Protein AF-A0A453ETU1-F1 (afdb_monomer)

Organism: Aegilops tauschii subsp. strangulata (NCBI:txid200361)

Structure (mmCIF, N/CA/C/O backbone):
data_AF-A0A453ETU1-F1
#
_entry.id   AF-A0A453ETU1-F1
#
loop_
_atom_site.group_PDB
_atom_site.id
_atom_site.type_symb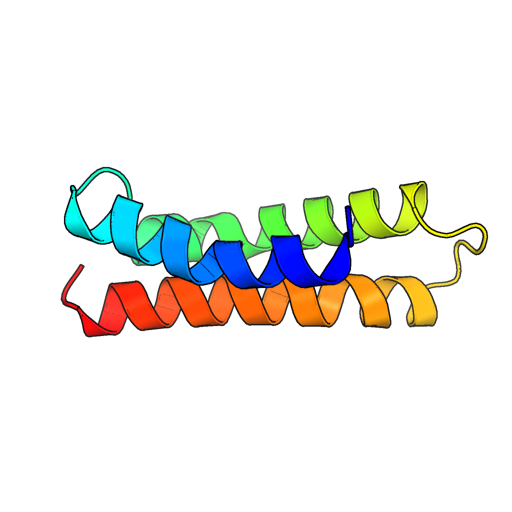ol
_atom_site.label_atom_id
_atom_site.label_alt_id
_atom_site.label_comp_id
_atom_site.label_asym_id
_atom_site.label_entity_id
_atom_site.label_seq_id
_atom_site.pdbx_PDB_ins_code
_atom_site.Cartn_x
_atom_site.Cartn_y
_atom_site.Cartn_z
_atom_site.occupancy
_atom_site.B_iso_or_equiv
_atom_site.auth_seq_id
_atom_site.auth_comp_id
_atom_site.auth_asym_id
_atom_site.auth_atom_id
_atom_site.pdbx_PDB_model_num
ATOM 1 N N . MET A 1 1 ? -5.581 11.435 -20.134 1.00 49.09 1 MET A N 1
ATOM 2 C CA . MET A 1 1 ? -5.809 11.191 -18.692 1.00 49.09 1 MET A CA 1
ATOM 3 C C . MET A 1 1 ? -4.457 10.858 -18.073 1.00 49.09 1 MET A C 1
ATOM 5 O O . MET A 1 1 ? -3.804 9.948 -18.561 1.00 49.09 1 MET A O 1
ATOM 9 N N . ASN A 1 2 ? -3.967 11.659 -17.124 1.00 59.09 2 ASN A N 1
ATOM 10 C CA . ASN A 1 2 ? -2.578 11.582 -16.649 1.00 59.09 2 ASN A CA 1
ATOM 11 C C . ASN A 1 2 ? -2.410 10.416 -15.659 1.00 59.09 2 ASN A C 1
ATOM 13 O O . ASN A 1 2 ? -2.947 10.468 -14.554 1.00 59.09 2 ASN A O 1
ATOM 17 N N . PHE A 1 3 ? -1.660 9.379 -16.041 1.00 63.09 3 PHE A N 1
ATOM 18 C CA . PHE A 1 3 ? -1.461 8.157 -15.245 1.00 63.09 3 PHE A CA 1
ATOM 19 C C . PHE A 1 3 ? -0.957 8.449 -13.818 1.00 63.09 3 PHE A C 1
ATOM 21 O O . PHE A 1 3 ? -1.499 7.925 -12.849 1.00 63.09 3 PHE A O 1
ATOM 28 N N . HIS A 1 4 ? -0.021 9.393 -13.675 1.00 66.44 4 HIS A N 1
ATOM 29 C CA . HIS A 1 4 ? 0.542 9.807 -12.384 1.00 66.44 4 HIS A CA 1
ATOM 30 C C . HIS A 1 4 ? -0.505 10.312 -11.379 1.00 66.44 4 HIS A C 1
ATOM 32 O O . HIS A 1 4 ? -0.416 10.000 -10.197 1.00 66.44 4 HIS A O 1
ATOM 38 N N . ALA A 1 5 ? -1.526 11.045 -11.837 1.00 69.94 5 ALA A N 1
ATOM 39 C CA . ALA A 1 5 ? -2.566 11.592 -10.961 1.00 69.94 5 ALA A CA 1
ATOM 40 C C . ALA A 1 5 ? -3.502 10.504 -10.407 1.00 69.94 5 ALA A C 1
ATOM 42 O O . ALA A 1 5 ? -4.081 10.666 -9.336 1.00 69.94 5 ALA A O 1
ATOM 43 N N . THR A 1 6 ? -3.625 9.381 -11.118 1.00 76.31 6 THR A N 1
ATOM 44 C CA . THR A 1 6 ? -4.503 8.271 -10.722 1.00 76.31 6 THR A CA 1
ATOM 45 C C . THR A 1 6 ? -3.916 7.506 -9.534 1.00 76.31 6 THR A C 1
ATOM 47 O O . THR A 1 6 ? -4.653 7.029 -8.678 1.00 76.31 6 THR A O 1
ATOM 50 N N . LEU A 1 7 ? -2.586 7.455 -9.412 1.00 81.44 7 LEU A N 1
ATOM 51 C CA . LEU A 1 7 ? -1.910 6.735 -8.328 1.00 81.44 7 LEU A CA 1
ATOM 52 C C . LEU A 1 7 ? -2.175 7.361 -6.952 1.00 81.44 7 LEU A C 1
ATOM 54 O O . LEU A 1 7 ? -2.343 6.642 -5.970 1.00 81.44 7 LEU A O 1
ATOM 58 N N . PHE A 1 8 ? -2.315 8.688 -6.882 1.00 87.81 8 PHE A N 1
ATOM 59 C CA . PHE A 1 8 ? -2.661 9.403 -5.646 1.00 87.81 8 PHE A CA 1
ATOM 60 C C . PHE A 1 8 ? -4.063 9.076 -5.111 1.00 87.81 8 PHE A C 1
ATOM 62 O O . PHE A 1 8 ? -4.384 9.445 -3.984 1.00 87.81 8 PHE A O 1
ATOM 69 N N . GLN A 1 9 ? -4.899 8.374 -5.880 1.00 92.00 9 GLN A N 1
ATOM 70 C CA . GLN A 1 9 ? -6.208 7.915 -5.414 1.00 92.00 9 GLN A CA 1
ATOM 71 C C . GLN A 1 9 ? -6.106 6.662 -4.537 1.00 92.00 9 GLN A C 1
ATOM 73 O O . GLN A 1 9 ? -7.024 6.397 -3.766 1.00 92.00 9 GLN A O 1
ATOM 78 N N . VAL A 1 10 ? -4.996 5.913 -4.603 1.00 93.50 10 VAL A N 1
ATOM 79 C CA . VAL A 1 10 ? -4.815 4.659 -3.852 1.00 93.50 10 VAL A CA 1
ATOM 80 C C . VAL A 1 10 ? -5.024 4.852 -2.338 1.00 93.50 10 VAL A C 1
ATOM 82 O O . VAL A 1 10 ? -5.874 4.148 -1.789 1.00 93.50 10 VAL A O 1
ATOM 85 N N . PRO A 1 11 ? -4.395 5.838 -1.660 1.00 95.19 11 PRO A N 1
ATOM 86 C CA . PRO A 1 11 ? -4.629 6.066 -0.232 1.00 95.19 11 PRO A CA 1
ATOM 87 C C . PRO A 1 11 ? -6.079 6.448 0.091 1.00 95.19 11 PRO A C 1
ATOM 89 O O . PRO A 1 11 ? -6.620 6.023 1.109 1.00 95.19 11 PRO A O 1
ATOM 92 N N . VAL A 1 12 ? -6.732 7.221 -0.785 1.00 95.44 12 VAL A N 1
ATOM 93 C CA . VAL A 1 12 ? -8.135 7.626 -0.608 1.00 95.44 12 VAL A CA 1
ATOM 94 C C . VAL A 1 12 ? -9.053 6.408 -0.677 1.00 95.44 12 VAL A C 1
ATOM 96 O O . VAL A 1 12 ? -9.917 6.239 0.177 1.00 95.44 12 VAL A O 1
ATOM 99 N N . ILE A 1 13 ? -8.835 5.519 -1.648 1.00 95.56 13 ILE A N 1
ATOM 100 C CA . ILE A 1 13 ? -9.604 4.278 -1.781 1.00 95.56 13 ILE A CA 1
ATOM 101 C C . ILE A 1 13 ? -9.371 3.372 -0.567 1.00 95.56 13 ILE A C 1
ATOM 103 O O . ILE A 1 13 ? -10.335 2.846 -0.018 1.00 95.56 13 ILE A O 1
ATOM 107 N N . GLN A 1 14 ? -8.126 3.220 -0.106 1.00 96.81 14 GLN A N 1
ATOM 108 C CA . GLN A 1 14 ? -7.817 2.438 1.099 1.00 96.81 14 GLN A CA 1
ATOM 109 C C . GLN A 1 14 ? -8.553 2.978 2.329 1.00 96.81 14 GLN A C 1
ATOM 111 O O . GLN A 1 14 ? -9.166 2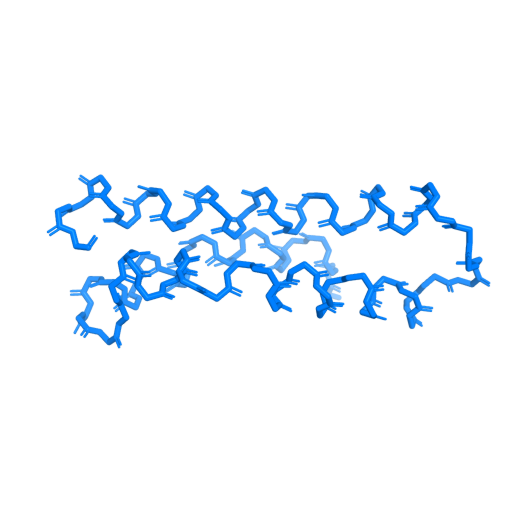.202 3.060 1.00 96.81 14 GLN A O 1
ATOM 116 N N . LEU A 1 15 ? -8.554 4.299 2.523 1.00 96.75 15 LEU A N 1
ATOM 117 C CA . LEU A 1 15 ? -9.298 4.949 3.600 1.00 96.75 15 LEU A CA 1
ATOM 118 C C . LEU A 1 15 ? -10.796 4.682 3.514 1.00 96.75 15 LEU A C 1
ATOM 120 O O . LEU A 1 15 ? -11.394 4.299 4.514 1.00 96.75 15 LEU A O 1
ATOM 124 N N . LEU A 1 16 ? -11.394 4.839 2.332 1.00 97.00 16 LEU A N 1
ATOM 125 C CA . LEU A 1 16 ? -12.818 4.578 2.132 1.00 97.00 16 LEU A CA 1
ATOM 126 C C . LEU A 1 16 ? -13.163 3.119 2.448 1.00 97.00 16 LEU A C 1
ATOM 128 O O . LEU A 1 16 ? -14.098 2.871 3.205 1.00 97.00 16 LEU A O 1
ATOM 132 N N . LEU A 1 17 ? -12.377 2.164 1.937 1.00 97.00 17 LEU A N 1
ATOM 133 C CA . LEU A 1 17 ? -12.551 0.730 2.202 1.00 97.00 17 LEU A CA 1
ATOM 134 C C . LEU A 1 17 ? -12.410 0.392 3.692 1.00 97.00 17 LEU A C 1
ATOM 136 O O . LEU A 1 17 ? -13.201 -0.394 4.217 1.00 97.00 17 LEU A O 1
ATOM 140 N N . GLY A 1 18 ? -11.446 1.014 4.374 1.00 96.75 18 GLY A N 1
ATOM 141 C CA . GLY A 1 18 ? -11.281 0.901 5.820 1.00 96.75 18 GLY A CA 1
ATOM 142 C C . GLY A 1 18 ? -12.488 1.450 6.573 1.00 96.75 18 GLY A C 1
ATOM 143 O O . GLY A 1 18 ? -13.055 0.768 7.425 1.00 96.75 18 GLY A O 1
ATOM 144 N N . GLN A 1 19 ? -12.952 2.649 6.216 1.00 95.25 19 GLN A N 1
ATOM 145 C CA . GLN A 1 19 ? -14.092 3.314 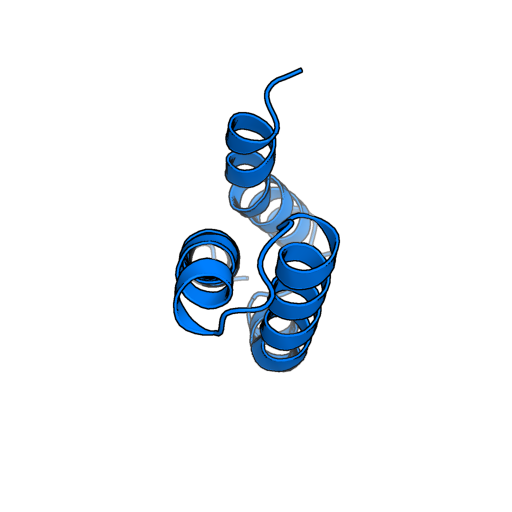6.853 1.00 95.25 19 GLN A CA 1
ATOM 146 C C . GLN A 1 19 ? -15.401 2.529 6.732 1.00 95.25 19 GLN A C 1
ATOM 148 O O . GLN A 1 19 ? -16.181 2.502 7.687 1.00 95.25 19 GLN A O 1
ATOM 153 N N . VAL A 1 20 ? -15.638 1.865 5.597 1.00 96.75 20 VAL A N 1
ATOM 154 C CA . VAL A 1 20 ? -16.814 0.997 5.425 1.00 96.75 20 VAL A CA 1
ATOM 155 C C . VAL A 1 20 ? -16.624 -0.403 6.024 1.00 96.75 20 VAL A C 1
ATOM 157 O O . VAL A 1 20 ? -17.562 -1.192 6.034 1.00 96.75 20 VAL A O 1
ATOM 160 N N . GLY A 1 21 ? -15.435 -0.718 6.552 1.00 94.50 21 GLY A N 1
ATOM 161 C CA . GLY A 1 21 ? -15.128 -2.002 7.185 1.00 94.50 21 GLY A CA 1
ATOM 162 C C . GLY A 1 21 ? -14.926 -3.161 6.208 1.00 94.50 21 GLY A C 1
ATOM 163 O O . GLY A 1 21 ? -14.985 -4.312 6.627 1.00 94.50 21 GLY A O 1
ATOM 164 N N . LEU A 1 22 ? -14.696 -2.878 4.922 1.00 97.00 22 LEU A N 1
ATOM 165 C CA . LEU A 1 22 ? -14.456 -3.916 3.913 1.00 97.00 22 LEU A CA 1
ATOM 166 C C . LEU A 1 22 ? -13.048 -4.510 4.015 1.00 97.00 22 LEU A C 1
ATOM 168 O O . LEU A 1 22 ? -12.859 -5.678 3.682 1.00 97.00 22 LEU A O 1
ATOM 172 N N . VAL A 1 23 ? -12.066 -3.709 4.437 1.00 95.81 23 VAL A N 1
ATOM 173 C CA . VAL A 1 23 ? -10.665 -4.132 4.562 1.00 95.81 23 VAL A CA 1
ATOM 174 C C . VAL A 1 23 ? -10.028 -3.464 5.781 1.00 95.81 23 VAL A C 1
ATOM 176 O O . VAL A 1 23 ? -10.118 -2.246 5.912 1.00 95.81 23 VAL A O 1
ATOM 179 N N . SER A 1 24 ? -9.361 -4.233 6.645 1.00 96.31 24 SER A N 1
ATOM 180 C CA . SER A 1 24 ? -8.603 -3.707 7.793 1.00 96.31 24 SER A CA 1
ATOM 181 C C . SER A 1 24 ? -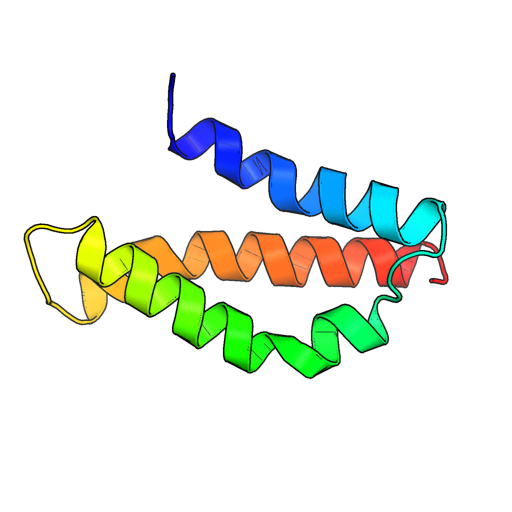7.172 -3.319 7.417 1.00 96.31 24 SER A C 1
ATOM 183 O O . SER A 1 24 ? -6.618 -3.809 6.421 1.00 96.31 24 SER A O 1
ATOM 185 N N . SER A 1 25 ? -6.529 -2.474 8.227 1.00 96.69 25 SER A N 1
ATOM 186 C CA . SER A 1 25 ? -5.118 -2.133 7.995 1.00 96.69 25 SER A CA 1
ATOM 187 C C . SER A 1 25 ? -4.199 -3.357 8.091 1.00 96.69 25 SER A C 1
ATOM 189 O O . SER A 1 25 ? -3.265 -3.488 7.298 1.00 96.69 25 SER A O 1
ATOM 191 N N . GLU A 1 26 ? -4.492 -4.311 8.977 1.00 96.75 26 GLU A N 1
ATOM 192 C CA . GLU A 1 26 ? -3.765 -5.581 9.090 1.00 96.75 26 GLU A CA 1
ATOM 193 C C . GLU A 1 26 ? -3.896 -6.426 7.825 1.00 96.75 26 GLU A C 1
ATOM 195 O O . GLU A 1 26 ? -2.908 -7.015 7.390 1.00 96.75 26 GLU A O 1
ATOM 200 N N . GLN A 1 27 ? -5.081 -6.473 7.207 1.00 96.38 27 GLN A N 1
ATOM 201 C CA . GLN A 1 27 ? -5.275 -7.193 5.947 1.00 96.38 27 GLN A CA 1
ATOM 202 C C . GLN A 1 27 ? -4.445 -6.567 4.829 1.00 96.38 27 GLN A C 1
ATOM 204 O O . GLN A 1 27 ? -3.749 -7.296 4.120 1.00 96.38 27 GLN A O 1
ATOM 209 N N . MET A 1 28 ? -4.453 -5.235 4.711 1.00 96.50 28 MET A N 1
ATOM 210 C CA . MET A 1 28 ? -3.617 -4.526 3.737 1.00 96.50 28 MET A CA 1
ATOM 211 C C . MET A 1 28 ? -2.133 -4.830 3.978 1.00 96.50 28 MET A C 1
ATOM 213 O O . MET A 1 28 ? -1.419 -5.300 3.095 1.00 96.50 28 MET A O 1
ATOM 217 N N . LEU A 1 29 ? -1.661 -4.667 5.212 1.00 96.25 29 LEU A N 1
ATOM 218 C CA . LEU A 1 29 ? -0.270 -4.956 5.532 1.00 96.25 29 LEU A CA 1
ATOM 219 C C . LEU A 1 29 ? 0.060 -6.442 5.319 1.00 96.25 29 LEU A C 1
ATOM 221 O O . LEU A 1 29 ? 1.117 -6.744 4.794 1.00 96.25 29 LEU A O 1
ATOM 225 N N . SER A 1 30 ? -0.830 -7.397 5.582 1.00 96.94 30 SER A N 1
ATOM 226 C CA . SER A 1 30 ? -0.527 -8.825 5.381 1.00 96.94 30 SER A CA 1
ATOM 227 C C . SER A 1 30 ? -0.159 -9.19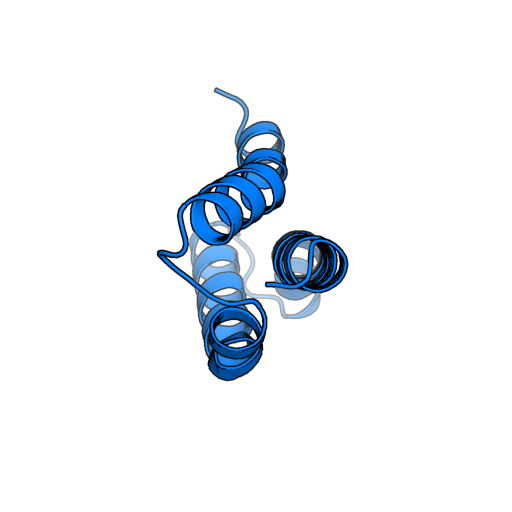6 3.932 1.00 96.94 30 SER A C 1
ATOM 229 O O . SER A 1 30 ? 0.596 -10.148 3.706 1.00 96.94 30 SER A O 1
ATOM 231 N N . ILE A 1 31 ? -0.644 -8.424 2.951 1.00 95.44 31 ILE A N 1
ATOM 232 C CA . ILE A 1 31 ? -0.433 -8.675 1.522 1.00 95.44 31 ILE A CA 1
ATOM 233 C C . ILE A 1 31 ? 0.587 -7.731 0.870 1.00 95.44 31 ILE A C 1
ATOM 235 O O . ILE A 1 31 ? 0.786 -7.822 -0.342 1.00 95.44 31 ILE A O 1
ATOM 239 N N . TRP A 1 32 ? 1.277 -6.869 1.633 1.00 94.94 32 TRP A N 1
ATOM 240 C CA . TRP A 1 32 ? 2.167 -5.830 1.083 1.00 94.94 32 TRP A CA 1
ATOM 241 C C . TRP A 1 32 ? 3.207 -6.387 0.098 1.00 94.94 32 TRP A C 1
ATOM 243 O O . TRP A 1 32 ? 3.458 -5.793 -0.946 1.00 94.94 32 TRP A O 1
ATOM 253 N N . ARG A 1 33 ? 3.752 -7.578 0.375 1.00 94.12 33 ARG A N 1
ATOM 254 C CA . ARG A 1 33 ? 4.716 -8.270 -0.498 1.00 94.12 33 ARG A CA 1
ATOM 255 C C . ARG A 1 33 ? 4.151 -8.629 -1.875 1.00 94.12 33 ARG A C 1
ATOM 257 O O . ARG A 1 33 ? 4.875 -8.573 -2.861 1.00 94.12 33 ARG A O 1
ATOM 264 N N . TYR A 1 34 ? 2.864 -8.968 -1.960 1.00 94.88 34 TYR A N 1
ATOM 265 C CA . TYR A 1 34 ? 2.208 -9.247 -3.239 1.00 94.88 34 TYR A CA 1
ATOM 266 C C . TYR A 1 34 ? 1.990 -7.957 -4.032 1.00 94.88 34 TYR A C 1
ATOM 268 O O . TYR A 1 34 ? 2.128 -7.958 -5.252 1.00 94.88 34 TYR A O 1
ATOM 276 N N . VAL A 1 35 ? 1.734 -6.844 -3.338 1.00 93.38 35 V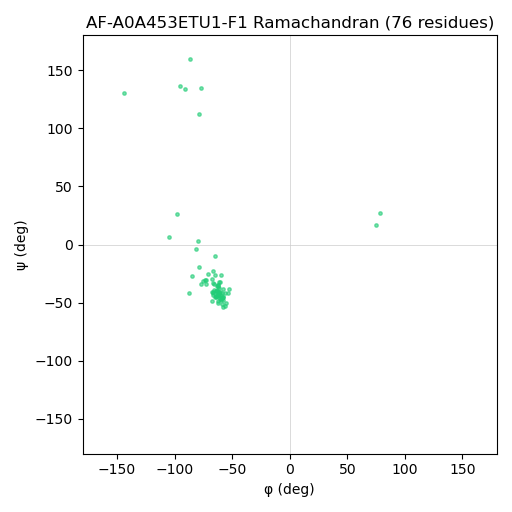AL A N 1
ATOM 277 C CA . VAL A 1 35 ? 1.645 -5.517 -3.958 1.00 93.38 35 VAL A CA 1
ATOM 278 C C . VAL A 1 35 ? 2.998 -5.080 -4.521 1.00 93.38 35 VAL A C 1
ATOM 280 O O . VAL A 1 35 ? 3.030 -4.560 -5.632 1.00 93.38 35 VAL A O 1
ATOM 283 N N . VAL A 1 36 ? 4.115 -5.361 -3.832 1.00 92.38 36 VAL A N 1
ATOM 284 C CA . VAL A 1 36 ? 5.472 -5.137 -4.377 1.00 92.38 36 VAL A CA 1
ATOM 285 C C . VAL A 1 36 ? 5.647 -5.870 -5.703 1.00 92.38 36 VAL A C 1
ATOM 287 O O . VAL A 1 36 ? 6.016 -5.254 -6.700 1.00 92.38 36 VAL A O 1
ATOM 290 N N . VAL A 1 37 ? 5.363 -7.175 -5.727 1.00 93.62 37 VAL A N 1
ATOM 291 C CA . VAL A 1 37 ? 5.526 -7.991 -6.939 1.00 93.62 37 VAL A CA 1
ATOM 292 C C . VAL A 1 37 ? 4.633 -7.465 -8.062 1.00 93.62 37 VAL A C 1
ATOM 294 O O . VAL A 1 37 ? 5.115 -7.260 -9.172 1.00 93.62 37 VAL A O 1
ATOM 297 N N . GLY A 1 38 ? 3.363 -7.171 -7.774 1.00 91.62 38 GLY A N 1
ATOM 298 C CA . GLY A 1 38 ? 2.436 -6.603 -8.755 1.00 91.62 38 GLY A CA 1
ATOM 299 C C . GLY A 1 38 ? 2.895 -5.249 -9.303 1.00 91.62 38 GLY A C 1
ATOM 300 O O . GLY A 1 38 ? 2.816 -5.024 -10.508 1.00 91.62 38 GLY A O 1
ATOM 301 N N . ALA A 1 39 ? 3.430 -4.370 -8.450 1.00 89.50 39 ALA A N 1
ATOM 302 C CA . ALA A 1 39 ? 3.939 -3.062 -8.855 1.00 89.50 39 ALA A CA 1
ATOM 303 C C . ALA A 1 39 ? 5.192 -3.173 -9.735 1.00 89.50 39 ALA A C 1
ATOM 305 O O . ALA A 1 39 ? 5.295 -2.465 -10.733 1.00 89.50 39 ALA A O 1
ATOM 306 N N . VAL A 1 40 ? 6.116 -4.082 -9.410 1.00 89.12 40 VAL A N 1
ATOM 307 C CA . VAL A 1 40 ? 7.314 -4.334 -10.227 1.00 89.12 40 VAL A CA 1
ATOM 308 C C . VAL A 1 40 ? 6.939 -4.951 -11.575 1.00 89.12 40 VAL A C 1
ATOM 310 O O . VAL A 1 40 ? 7.458 -4.524 -12.602 1.00 89.12 40 VAL A O 1
ATOM 313 N N . VAL A 1 41 ? 5.996 -5.898 -11.603 1.00 90.69 41 VAL A N 1
ATOM 314 C CA . VAL A 1 41 ? 5.480 -6.477 -12.855 1.00 90.69 41 VAL A CA 1
ATOM 315 C C . VAL A 1 41 ? 4.791 -5.408 -13.705 1.00 90.69 41 VAL A C 1
ATOM 317 O O . VAL A 1 41 ? 5.056 -5.318 -14.901 1.00 90.69 41 VAL A O 1
ATOM 320 N N . ALA A 1 42 ? 3.958 -4.557 -13.103 1.00 87.31 42 ALA A N 1
ATOM 321 C CA . ALA A 1 42 ? 3.330 -3.443 -13.808 1.00 87.31 42 ALA A CA 1
ATOM 322 C C . ALA A 1 42 ? 4.376 -2.459 -14.356 1.00 87.31 42 ALA A C 1
ATOM 324 O O . ALA A 1 42 ? 4.279 -2.056 -15.512 1.00 87.31 42 ALA A O 1
ATOM 325 N N . ALA A 1 43 ? 5.401 -2.119 -13.567 1.00 86.44 43 ALA A N 1
ATOM 326 C CA . ALA A 1 43 ? 6.506 -1.280 -14.019 1.00 86.44 43 ALA A CA 1
ATOM 327 C C . ALA A 1 43 ? 7.223 -1.909 -15.220 1.00 86.44 43 ALA A C 1
ATOM 3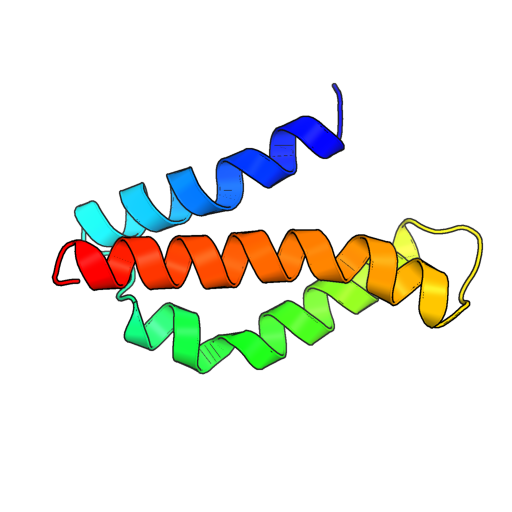29 O O . ALA A 1 43 ? 7.408 -1.226 -16.217 1.00 86.44 43 ALA A O 1
ATOM 330 N N . ALA A 1 44 ? 7.525 -3.210 -15.173 1.00 87.50 44 ALA A N 1
ATOM 331 C CA . ALA A 1 44 ? 8.175 -3.938 -16.262 1.00 87.50 44 ALA A CA 1
ATOM 332 C C . ALA A 1 44 ? 7.372 -3.954 -17.571 1.00 87.50 44 ALA A C 1
ATOM 334 O O . ALA A 1 44 ? 7.961 -3.979 -18.645 1.00 87.50 44 ALA A O 1
ATOM 335 N N . VAL A 1 45 ? 6.038 -3.951 -17.488 1.00 88.44 45 VAL A N 1
ATOM 336 C CA . VAL A 1 45 ? 5.156 -3.871 -18.664 1.00 88.44 45 VAL A CA 1
ATOM 337 C C . VAL A 1 45 ? 5.080 -2.443 -19.212 1.00 88.44 45 VAL A C 1
ATOM 339 O O . VAL A 1 45 ? 4.935 -2.250 -20.417 1.00 88.44 45 VAL A O 1
ATOM 342 N N . LEU A 1 46 ? 5.153 -1.439 -18.335 1.00 84.94 46 LEU A N 1
ATOM 343 C CA . LEU A 1 46 ? 5.017 -0.028 -18.698 1.00 84.94 46 LEU A CA 1
ATOM 344 C C . LEU A 1 46 ? 6.330 0.603 -19.182 1.00 84.94 46 LEU A C 1
ATOM 346 O O . LEU A 1 46 ? 6.285 1.571 -19.943 1.00 84.94 46 LEU A O 1
ATOM 350 N N . THR A 1 47 ? 7.488 0.100 -18.749 1.00 83.06 47 THR A N 1
ATOM 351 C CA . THR A 1 47 ? 8.792 0.633 -19.153 1.00 83.06 47 THR A CA 1
ATOM 352 C C . THR A 1 47 ? 9.341 -0.072 -20.392 1.00 83.06 47 THR A C 1
ATOM 354 O O . THR A 1 47 ? 9.399 -1.298 -20.427 1.00 83.06 47 THR A O 1
ATOM 357 N N . PRO A 1 48 ? 9.847 0.677 -21.392 1.00 80.38 48 PRO A N 1
ATOM 358 C CA . PRO A 1 48 ? 10.592 0.089 -22.506 1.00 80.38 48 PRO A CA 1
ATOM 359 C C . PRO A 1 48 ? 11.913 -0.557 -22.059 1.00 80.38 48 PRO A C 1
ATOM 361 O O . PRO A 1 48 ? 12.416 -1.457 -22.725 1.00 80.38 48 PRO A O 1
ATOM 364 N N . SER A 1 49 ? 12.491 -0.080 -20.950 1.00 74.81 49 SER A N 1
ATOM 365 C CA . SER A 1 49 ? 13.682 -0.651 -20.329 1.00 74.81 49 SER A CA 1
ATOM 366 C C . SER A 1 49 ? 13.299 -1.618 -19.206 1.00 74.81 49 SER A C 1
ATOM 368 O O . SER A 1 49 ? 12.417 -1.348 -18.393 1.00 74.81 49 SER A O 1
ATOM 370 N N . THR A 1 50 ? 13.971 -2.766 -19.145 1.00 77.81 50 THR A N 1
ATOM 371 C CA . THR A 1 50 ?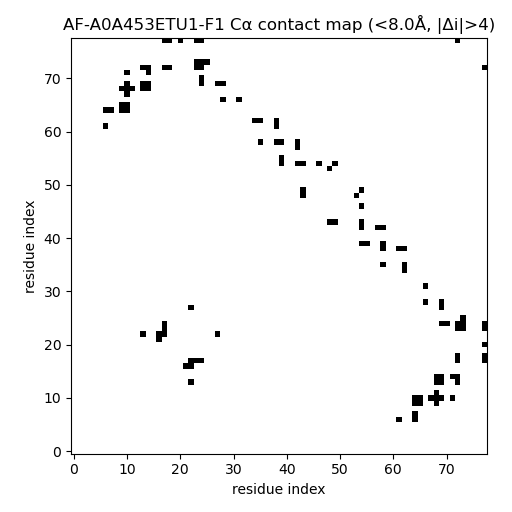 13.807 -3.768 -18.078 1.00 77.81 50 THR A CA 1
ATOM 372 C C . THR A 1 50 ? 14.895 -3.641 -17.011 1.00 77.81 50 THR A C 1
ATOM 374 O O . THR A 1 50 ? 15.278 -4.630 -16.387 1.00 77.81 50 THR A O 1
ATOM 377 N N . ASP A 1 51 ? 15.465 -2.447 -16.842 1.00 88.81 51 ASP A N 1
ATOM 378 C CA . ASP A 1 51 ? 16.522 -2.232 -15.865 1.00 88.81 51 ASP A CA 1
ATOM 379 C C . ASP A 1 51 ? 15.934 -2.135 -14.438 1.00 88.81 51 ASP A C 1
ATOM 381 O O . ASP A 1 51 ? 14.937 -1.436 -14.219 1.00 88.81 51 ASP A O 1
ATOM 385 N N . PRO A 1 52 ? 16.535 -2.815 -13.441 1.00 87.12 52 PRO A N 1
ATOM 386 C CA . PRO A 1 52 ? 15.973 -2.870 -12.091 1.00 87.12 52 PRO A CA 1
ATOM 387 C C . PRO A 1 52 ? 15.837 -1.504 -11.413 1.00 87.12 52 PRO A C 1
ATOM 389 O O . PRO A 1 52 ? 14.921 -1.302 -10.620 1.00 87.12 52 PRO A O 1
ATOM 392 N N . LEU A 1 53 ? 16.732 -0.557 -11.709 1.00 90.19 53 LEU A N 1
ATOM 393 C CA . LEU A 1 53 ? 16.715 0.762 -11.078 1.00 90.19 53 LEU A CA 1
ATOM 394 C C . LEU A 1 53 ? 15.484 1.570 -11.508 1.00 90.19 53 LEU A C 1
ATOM 396 O O . LEU A 1 53 ? 14.765 2.090 -10.655 1.00 90.19 53 LEU A O 1
ATOM 400 N N . THR A 1 54 ? 15.208 1.635 -12.812 1.00 87.75 54 THR A N 1
ATOM 401 C CA . THR A 1 54 ? 14.042 2.344 -13.358 1.00 87.75 54 THR A CA 1
ATOM 402 C C . THR A 1 54 ? 12.741 1.707 -12.887 1.00 87.75 54 THR A C 1
ATOM 404 O O . THR A 1 54 ? 11.811 2.414 -12.497 1.00 87.75 54 THR A O 1
ATOM 407 N N . GLN A 1 55 ? 12.684 0.374 -12.826 1.00 88.69 55 GLN A N 1
ATOM 408 C CA . GLN A 1 55 ? 11.517 -0.332 -12.294 1.00 88.69 55 GLN A CA 1
ATOM 409 C C . GLN A 1 55 ? 11.263 0.004 -10.821 1.00 88.69 55 GLN A C 1
ATOM 411 O O . GLN A 1 55 ? 10.125 0.282 -10.447 1.00 88.69 55 GLN A O 1
ATOM 416 N N . MET A 1 56 ? 12.311 0.048 -9.993 1.00 89.19 56 MET A N 1
ATOM 417 C CA . MET A 1 56 ? 12.191 0.435 -8.583 1.00 89.19 56 MET A CA 1
ATOM 418 C C . MET A 1 56 ? 11.797 1.905 -8.412 1.00 89.19 56 MET A C 1
ATOM 420 O O . MET A 1 56 ? 11.043 2.225 -7.496 1.00 89.19 56 MET A O 1
ATOM 424 N N . LEU A 1 57 ? 12.237 2.799 -9.302 1.00 88.62 57 LEU A N 1
ATOM 425 C CA . LEU A 1 57 ? 11.859 4.214 -9.267 1.00 88.62 57 LEU A CA 1
ATOM 426 C C . LEU A 1 57 ? 10.369 4.437 -9.578 1.0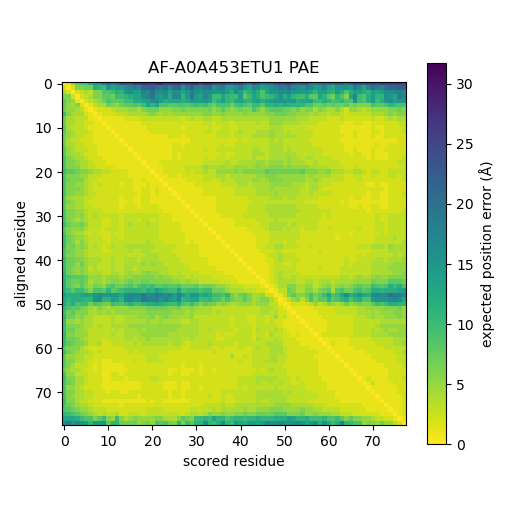0 88.62 57 LEU A C 1
ATOM 428 O O . LEU A 1 57 ? 9.775 5.380 -9.061 1.00 88.62 57 LEU A O 1
ATOM 432 N N . LEU A 1 58 ? 9.753 3.564 -10.380 1.00 85.88 58 LEU A N 1
ATOM 433 C CA . LEU A 1 58 ? 8.315 3.604 -10.671 1.00 85.88 58 LEU A CA 1
ATOM 434 C C . LEU A 1 58 ? 7.477 2.833 -9.646 1.00 85.88 58 LEU A C 1
ATOM 436 O O . LEU A 1 58 ? 6.420 3.305 -9.223 1.00 85.88 58 LEU A O 1
ATOM 440 N N . ALA A 1 59 ? 7.947 1.660 -9.220 1.00 86.94 59 ALA A N 1
ATOM 441 C CA . ALA A 1 59 ? 7.263 0.836 -8.228 1.00 86.94 59 ALA A CA 1
ATOM 442 C C . ALA A 1 59 ? 7.359 1.429 -6.810 1.00 86.94 59 ALA A C 1
ATOM 444 O O . ALA A 1 59 ? 6.436 1.271 -6.014 1.00 86.94 59 ALA A O 1
ATOM 445 N N . GLY A 1 60 ? 8.442 2.141 -6.492 1.00 91.19 60 GLY A N 1
ATOM 446 C CA . GLY A 1 60 ? 8.690 2.744 -5.182 1.00 91.19 60 GLY A CA 1
ATOM 447 C C . GLY A 1 60 ? 7.596 3.722 -4.741 1.00 91.19 60 GLY A C 1
ATOM 448 O O . GLY A 1 60 ? 7.022 3.523 -3.670 1.00 91.19 60 GLY A O 1
ATOM 449 N N . PRO A 1 61 ? 7.238 4.737 -5.551 1.00 90.50 61 PRO A N 1
ATOM 450 C CA . PRO A 1 61 ? 6.138 5.650 -5.246 1.00 90.50 61 PRO A CA 1
ATOM 451 C C . PRO A 1 61 ? 4.794 4.937 -5.069 1.00 90.50 61 PRO A C 1
ATOM 453 O O . PRO A 1 61 ? 4.064 5.238 -4.128 1.00 90.50 61 PRO A O 1
ATOM 456 N N . LEU A 1 62 ? 4.483 3.955 -5.923 1.00 90.31 62 LEU A N 1
ATOM 457 C CA . LEU A 1 62 ? 3.275 3.129 -5.801 1.00 90.31 62 LEU A CA 1
ATOM 458 C C . LEU A 1 62 ? 3.221 2.397 -4.459 1.00 90.31 62 LEU A C 1
ATOM 460 O O . LEU A 1 62 ? 2.198 2.414 -3.773 1.00 90.31 62 LEU A O 1
ATOM 464 N N . LEU A 1 63 ? 4.337 1.785 -4.069 1.00 93.25 63 LEU A N 1
ATOM 465 C CA . LEU A 1 63 ? 4.444 1.078 -2.805 1.00 93.25 63 LEU A CA 1
ATOM 466 C C . LEU A 1 63 ? 4.344 2.031 -1.612 1.00 93.25 63 LEU A C 1
ATOM 468 O O . LEU A 1 63 ? 3.668 1.721 -0.633 1.00 93.25 63 LEU A O 1
ATOM 472 N N . GLY A 1 64 ? 4.975 3.203 -1.705 1.00 95.06 64 GLY A N 1
ATOM 473 C CA . GLY A 1 64 ? 4.892 4.251 -0.693 1.00 95.06 64 GLY A CA 1
ATOM 474 C C . GLY A 1 64 ? 3.457 4.723 -0.474 1.00 95.06 64 GLY A C 1
ATOM 475 O O . GLY A 1 64 ? 3.022 4.838 0.668 1.00 95.06 64 GLY A O 1
ATOM 476 N N . LEU A 1 65 ? 2.694 4.917 -1.553 1.00 95.19 65 LEU A N 1
ATOM 477 C CA . LEU A 1 65 ? 1.275 5.269 -1.478 1.00 95.19 65 LEU A CA 1
ATOM 478 C C . LEU A 1 65 ? 0.446 4.149 -0.842 1.00 95.19 65 LEU A C 1
ATOM 480 O O . LEU A 1 65 ? -0.365 4.429 0.037 1.00 95.19 65 LEU A O 1
ATOM 484 N N . TYR A 1 66 ? 0.685 2.892 -1.223 1.00 96.06 66 TYR A N 1
ATOM 485 C CA . TYR A 1 66 ? -0.014 1.746 -0.642 1.00 96.06 66 TYR A CA 1
ATOM 486 C C . TYR A 1 66 ? 0.247 1.592 0.862 1.00 96.06 66 TYR A C 1
ATOM 488 O O . TYR A 1 66 ? -0.687 1.457 1.656 1.00 96.06 66 TYR A O 1
ATOM 496 N N . LEU A 1 67 ? 1.520 1.616 1.265 1.00 96.56 67 LEU A N 1
ATOM 497 C CA . LEU A 1 67 ? 1.911 1.493 2.667 1.00 96.56 67 LEU A CA 1
ATOM 498 C C . LEU A 1 67 ? 1.436 2.705 3.467 1.00 96.56 67 LEU A C 1
ATOM 500 O O . LEU A 1 67 ? 0.881 2.535 4.547 1.00 96.56 67 LEU A O 1
ATOM 504 N N . GLY A 1 68 ? 1.591 3.912 2.920 1.00 96.81 68 GLY A N 1
ATOM 505 C CA . GLY A 1 68 ? 1.093 5.145 3.521 1.00 96.81 68 GLY A CA 1
ATOM 506 C C . GLY A 1 68 ? -0.416 5.098 3.752 1.00 96.81 68 GLY A C 1
ATOM 507 O O . GLY A 1 68 ? -0.864 5.348 4.866 1.00 96.81 68 GLY A O 1
ATOM 508 N N . GLY A 1 69 ? -1.197 4.688 2.751 1.00 96.69 69 GLY A N 1
ATOM 509 C CA . GLY A 1 69 ? -2.645 4.523 2.880 1.00 96.69 69 GLY A CA 1
ATOM 510 C C . GLY A 1 69 ? -3.037 3.465 3.914 1.00 96.69 69 GLY A C 1
ATOM 511 O O . GLY A 1 69 ? -3.914 3.717 4.737 1.00 96.69 69 GLY A O 1
ATOM 512 N N . ALA A 1 70 ? -2.348 2.320 3.949 1.00 96.88 70 ALA A N 1
ATOM 513 C CA . ALA A 1 70 ? -2.587 1.283 4.958 1.00 96.88 70 ALA A CA 1
ATOM 514 C C . ALA A 1 70 ? -2.295 1.791 6.382 1.00 96.88 70 ALA A C 1
ATOM 516 O O . ALA A 1 70 ? -3.065 1.537 7.309 1.00 96.88 70 ALA A O 1
ATOM 517 N N . TRP A 1 71 ? -1.222 2.568 6.555 1.00 96.88 71 TRP A N 1
ATOM 518 C CA . TRP A 1 71 ? -0.923 3.251 7.813 1.00 96.88 71 TRP A CA 1
ATOM 519 C C . TRP A 1 71 ? -1.978 4.298 8.173 1.00 96.88 71 TRP A C 1
ATOM 521 O O . TRP A 1 71 ? -2.372 4.379 9.331 1.00 96.88 71 TRP A O 1
ATOM 531 N N . MET A 1 72 ? -2.486 5.067 7.208 1.00 96.81 72 MET A N 1
ATOM 532 C CA . MET A 1 72 ? -3.572 6.016 7.466 1.00 96.81 72 MET A CA 1
ATOM 533 C C . MET A 1 72 ? -4.840 5.302 7.947 1.00 96.81 72 MET A C 1
ATOM 535 O O . MET A 1 72 ? -5.444 5.754 8.914 1.00 96.81 72 MET A O 1
ATOM 539 N N . VAL A 1 73 ? -5.208 4.163 7.346 1.00 97.06 73 VAL A N 1
ATOM 540 C CA . VAL A 1 73 ? -6.322 3.324 7.831 1.00 97.06 73 VAL A CA 1
ATOM 541 C C . VAL A 1 73 ? -6.074 2.884 9.275 1.00 97.06 73 VAL A C 1
ATOM 543 O O . VAL A 1 73 ? -6.949 3.067 10.122 1.00 97.06 73 VAL A O 1
ATOM 546 N N . ARG A 1 74 ? -4.851 2.439 9.590 1.00 95.50 74 ARG A N 1
ATOM 547 C CA . ARG A 1 74 ? -4.456 2.062 10.955 1.00 95.50 74 ARG A CA 1
ATOM 548 C C . ARG A 1 74 ? -4.659 3.195 11.961 1.00 95.50 74 ARG A C 1
ATOM 550 O O . ARG A 1 74 ? -5.148 2.966 13.065 1.00 95.50 74 ARG A O 1
ATOM 557 N N . LEU A 1 75 ? -4.319 4.427 11.579 1.00 94.88 75 LEU A N 1
ATOM 558 C CA . LEU A 1 75 ? -4.504 5.614 12.422 1.00 94.88 75 LEU A CA 1
ATOM 559 C C . LEU A 1 75 ? -5.982 5.947 12.674 1.00 94.88 75 LEU A C 1
ATOM 561 O O . LEU A 1 75 ? -6.293 6.578 13.679 1.00 94.88 75 LEU A O 1
ATOM 565 N N . THR A 1 76 ? -6.899 5.498 11.812 1.00 92.75 76 THR A N 1
ATOM 566 C CA . THR A 1 76 ? -8.349 5.636 12.043 1.00 92.75 76 THR A CA 1
ATOM 567 C C . THR A 1 76 ? -8.923 4.593 13.010 1.00 92.75 76 THR A C 1
ATOM 569 O O . THR A 1 76 ? -10.129 4.589 13.247 1.00 92.75 76 THR A O 1
ATOM 572 N N . GLY A 1 77 ? -8.079 3.727 13.587 1.00 84.81 77 GLY A N 1
ATOM 573 C CA . GLY A 1 77 ? -8.493 2.665 14.506 1.00 84.81 77 GLY A CA 1
ATOM 574 C C . GLY A 1 77 ? -9.097 1.449 13.801 1.00 84.81 77 GLY A C 1
ATOM 575 O O . GLY A 1 77 ? -9.944 0.775 14.387 1.00 84.81 77 GLY A O 1
ATOM 576 N N . ARG A 1 78 ? -8.709 1.206 12.542 1.00 75.19 78 ARG A N 1
ATOM 577 C CA . ARG A 1 78 ? -9.236 0.139 11.677 1.00 75.19 78 ARG A CA 1
ATOM 578 C C . ARG A 1 78 ? -8.129 -0.662 10.997 1.00 75.19 78 ARG A C 1
ATOM 580 O O . ARG A 1 78 ? -6.958 -0.220 10.992 1.00 75.19 78 ARG A O 1
#

Foldseek 3Di:
DDPVVVLLCQLVVLQVCLVVVVDALVRLVVCLVVLLVVQLVVLCVVDPDNDPVSSCVRSVVSSVSSNVSSVVSVVVVD

Secondary structure (DSSP, 8-state):
--HHHHHTHHHHHHHHHHHTTSS-HHHHHHTHHHHHHHHHHHHHHH-S---HHHHHHHHHHHHHHHHHHHHHHHHTT-

Solvent-accessible surface area (backbone atoms only — not comparable to full-atom values): 4235 Å² total; per-residue (Å²): 133,66,68,76,67,58,59,71,44,50,31,55,51,43,37,51,36,25,75,74,67,77,44,44,22,65,60,50,57,73,44,46,71,58,51,51,53,51,35,38,53,50,27,48,74,71,39,96,62,84,48,70,68,64,28,47,65,56,22,45,58,55,47,49,38,50,52,49,15,31,50,52,21,40,73,73,77,59

Mean predicted aligned error: 4.21 Å

Radius of gyration: 13.41 Å; Cα contacts (8 Å, |Δi|>4): 64; chains: 1; bounding box: 34×21×37 Å

Sequence (78 aa):
MNFHATLFQVPVIQLLLGQVGLVSSEQMLSIWRYVVVGAVVAAAVLTPSTDPLTQMLLAGPLLGLYLGGAWMVRLTGR

InterPro domains:
  IPR002033 Sec-independent periplasmic protein translocase TatC [PF00902] (6-61)
  IPR002033 Sec-independent periplasmic protein translocase TatC [PTHR30371] (7-78)

pLDDT: mean 89.75, std 9.39, range [49.09, 97.06]